Protein AF-A0A3B5B7M9-F1 (afdb_monomer_lite)

Organism: NCBI:txid144197

Sequence (132 aa):
ACSRCGAALWTRGNMVQNVILVFFRRRLSQRPAVEELESRNILKQRNDQTEQEERREIKQRLNRKLNQRPTVDELRDRKILIRFSDYVEVAKAQDYDRRADKPWTRLSAADKVNDHCSPSHPCWVSIVLCPM

Foldseek 3Di:
DDPPDPPPPVVVVVVVVVVVVVVVVVCVVPPDDPVVCVVVVVDPPDDPVVVVVVVVVVVVVVVVCVVVPDDPVVCVVVCVCVDPCVVDVPDPPPPDDPPPDDPVVPDDPVNVVPPPDDPPDDPPPPPDDDDD

pLDDT: mean 73.03, std 17.8, range [34.72, 97.25]

Radius of gyration: 31.27 Å; chains: 1; bounding box: 59×29×100 Å

Structure (mmCIF, N/CA/C/O backbone):
data_AF-A0A3B5B7M9-F1
#
_entry.id   AF-A0A3B5B7M9-F1
#
loop_
_atom_site.group_PDB
_atom_site.id
_atom_site.type_symbol
_atom_site.label_atom_id
_atom_site.label_alt_id
_atom_site.label_comp_id
_atom_site.label_asym_id
_atom_site.label_entity_id
_atom_site.label_seq_id
_atom_site.pdbx_PDB_ins_code
_atom_site.Cartn_x
_atom_site.Cartn_y
_atom_site.Cartn_z
_atom_site.occupancy
_atom_site.B_iso_or_equiv
_atom_site.auth_seq_id
_atom_site.auth_comp_id
_atom_site.auth_asym_id
_atom_site.auth_atom_id
_atom_site.pdbx_PDB_model_num
ATOM 1 N N . ALA A 1 1 ? -8.284 -5.655 73.963 1.00 39.62 1 ALA A N 1
ATOM 2 C CA . ALA A 1 1 ? -8.227 -6.035 72.537 1.00 39.62 1 ALA A CA 1
ATOM 3 C C . ALA A 1 1 ? -8.791 -4.883 71.712 1.00 39.62 1 ALA A C 1
ATOM 5 O O . ALA A 1 1 ? -9.827 -4.347 72.074 1.00 39.62 1 ALA A O 1
ATOM 6 N N . CYS A 1 2 ? -8.048 -4.413 70.711 1.00 41.56 2 CYS A N 1
ATOM 7 C CA . CYS A 1 2 ? -8.289 -3.144 70.019 1.00 41.56 2 CYS A CA 1
ATOM 8 C C . CYS A 1 2 ? -9.495 -3.224 69.062 1.00 41.56 2 CYS A C 1
ATOM 10 O O . CYS A 1 2 ? -9.458 -3.964 68.084 1.00 41.56 2 CYS A O 1
ATOM 12 N N . SER A 1 3 ? -10.538 -2.426 69.303 1.00 54.47 3 SER A N 1
ATOM 13 C CA . SER A 1 3 ? -11.788 -2.358 68.520 1.00 54.47 3 SER A CA 1
ATOM 14 C C . SER A 1 3 ? -11.667 -1.561 67.209 1.00 54.47 3 SER A C 1
ATOM 16 O O . SER A 1 3 ? -12.631 -0.936 66.772 1.00 54.47 3 SER A O 1
ATOM 18 N N . ARG A 1 4 ? -10.476 -1.499 66.595 1.00 55.69 4 ARG A N 1
ATOM 19 C CA . ARG A 1 4 ? -10.176 -0.537 65.512 1.00 55.69 4 ARG A CA 1
ATOM 20 C C . ARG A 1 4 ? -9.774 -1.151 64.170 1.00 55.69 4 ARG A C 1
ATOM 22 O O . ARG A 1 4 ? -9.463 -0.414 63.242 1.00 55.69 4 ARG A O 1
ATOM 29 N N . CYS A 1 5 ? -9.820 -2.473 64.024 1.00 51.53 5 CYS A N 1
ATOM 30 C CA . CYS A 1 5 ? -9.361 -3.164 62.810 1.00 51.53 5 CYS A CA 1
ATOM 31 C C . CYS A 1 5 ? -10.464 -3.458 61.767 1.00 51.53 5 CYS A C 1
ATOM 33 O O . CYS A 1 5 ? -10.137 -3.851 60.651 1.00 51.53 5 CYS A O 1
ATOM 35 N N . GLY A 1 6 ? -11.751 -3.243 62.072 1.00 49.72 6 GLY A N 1
ATOM 36 C CA . GLY A 1 6 ? -12.864 -3.632 61.184 1.00 49.72 6 GLY A CA 1
ATOM 37 C C . GLY A 1 6 ? -13.169 -2.684 60.012 1.00 49.72 6 GLY A C 1
ATOM 38 O O . GLY A 1 6 ? -13.716 -3.115 59.002 1.00 49.72 6 GLY A O 1
ATOM 39 N N . ALA A 1 7 ? -12.796 -1.403 60.101 1.00 52.91 7 ALA A N 1
ATOM 40 C CA . ALA A 1 7 ? -13.174 -0.397 59.097 1.00 52.91 7 ALA A CA 1
ATOM 41 C C . ALA A 1 7 ? -12.268 -0.376 57.846 1.00 52.91 7 ALA A C 1
ATOM 43 O O . ALA A 1 7 ? -12.644 0.172 56.813 1.00 52.91 7 ALA A O 1
ATOM 44 N N . ALA A 1 8 ? -11.074 -0.975 57.911 1.00 50.66 8 ALA A N 1
ATOM 45 C CA . ALA A 1 8 ? -10.061 -0.852 56.858 1.00 50.66 8 ALA A CA 1
ATOM 46 C C . ALA A 1 8 ? -10.191 -1.877 55.710 1.00 50.66 8 ALA A C 1
ATOM 48 O O . ALA A 1 8 ? -9.522 -1.725 54.687 1.00 50.66 8 ALA A O 1
ATOM 49 N N . LEU A 1 9 ? -11.023 -2.920 55.855 1.00 49.47 9 LEU A N 1
ATOM 50 C CA . LEU A 1 9 ? -11.211 -3.941 54.811 1.00 49.47 9 LEU A CA 1
ATOM 51 C C . LEU A 1 9 ? -12.333 -3.611 53.812 1.00 49.47 9 LEU A C 1
ATOM 53 O O . LEU A 1 9 ? -12.249 -4.029 52.660 1.00 49.47 9 LEU A O 1
ATOM 57 N N . TRP A 1 10 ? -13.335 -2.814 54.196 1.00 48.88 10 TRP A N 1
ATOM 58 C CA . TRP A 1 10 ? -14.434 -2.408 53.301 1.00 48.88 10 TRP A CA 1
ATOM 59 C C . TRP A 1 10 ? -14.043 -1.320 52.288 1.00 48.88 10 TRP A C 1
ATOM 61 O O . TRP A 1 10 ? -14.682 -1.168 51.247 1.00 48.88 10 TRP A O 1
ATOM 71 N N . THR A 1 11 ? -12.973 -0.572 52.551 1.00 54.34 11 THR A N 1
ATOM 72 C CA . THR A 1 11 ? -12.514 0.524 51.684 1.00 54.34 11 THR A CA 1
ATOM 73 C C . THR A 1 11 ? -11.705 0.036 50.477 1.00 54.34 11 THR A C 1
ATOM 75 O O . THR A 1 11 ? -11.761 0.658 49.416 1.00 54.34 11 THR A O 1
ATOM 78 N N . ARG A 1 12 ? -11.000 -1.103 50.581 1.00 53.16 12 ARG A N 1
ATOM 79 C CA . ARG A 1 12 ? -10.159 -1.637 49.487 1.00 53.16 12 ARG A CA 1
ATOM 80 C C . ARG A 1 12 ? -10.963 -2.226 48.327 1.00 53.16 12 ARG A C 1
ATOM 82 O O . ARG A 1 12 ? -10.601 -1.988 47.180 1.00 53.16 12 ARG A O 1
ATOM 89 N N . GLY A 1 13 ? -12.055 -2.945 48.605 1.00 57.91 13 GLY A N 1
ATOM 90 C CA . GLY A 1 13 ? -12.945 -3.471 47.557 1.00 57.91 13 GLY A CA 1
ATOM 91 C C . GLY A 1 13 ? -13.601 -2.350 46.742 1.00 57.91 13 GLY A C 1
ATOM 92 O O . GLY A 1 13 ? -13.603 -2.388 45.513 1.00 57.91 13 GLY A O 1
ATOM 93 N N . ASN A 1 14 ? -14.022 -1.290 47.439 1.00 62.41 14 ASN A N 1
ATOM 94 C CA . ASN A 1 14 ? -14.634 -0.097 46.856 1.00 62.41 14 ASN A CA 1
ATOM 95 C C . ASN A 1 14 ? -13.682 0.666 45.917 1.00 62.41 14 ASN A C 1
ATOM 97 O O . ASN A 1 14 ? -14.107 1.164 44.880 1.00 62.41 14 ASN A O 1
ATOM 101 N N . MET A 1 15 ? -12.386 0.739 46.242 1.00 62.62 15 MET A N 1
ATOM 102 C CA . MET A 1 15 ? -11.406 1.476 45.434 1.00 62.62 15 MET A CA 1
ATOM 103 C C . MET A 1 15 ? -11.162 0.822 44.064 1.00 62.62 15 MET A C 1
ATOM 105 O O . MET A 1 15 ? -11.111 1.526 43.058 1.00 62.62 15 MET A O 1
ATOM 109 N N . VAL A 1 16 ? -11.068 -0.512 43.995 1.00 71.94 16 VAL A N 1
ATOM 110 C CA . VAL A 1 16 ? -10.838 -1.241 42.729 1.00 71.94 16 VAL A CA 1
ATOM 111 C C . VAL A 1 16 ? -12.049 -1.127 41.798 1.00 71.94 16 VAL A C 1
ATOM 113 O O . VAL A 1 16 ? -11.894 -0.848 40.609 1.00 71.94 16 VAL A O 1
ATOM 116 N N . GLN A 1 17 ? -13.261 -1.263 42.342 1.00 70.12 17 GLN A N 1
ATOM 117 C CA . GLN A 1 17 ? -14.506 -1.067 41.591 1.00 70.12 17 GLN A CA 1
ATOM 118 C C . GLN A 1 17 ? -14.627 0.368 41.062 1.00 70.12 17 GLN A C 1
ATOM 120 O O . GLN A 1 17 ? -15.031 0.567 39.916 1.00 70.12 17 GLN A O 1
ATOM 125 N N . ASN A 1 18 ? -14.201 1.361 41.847 1.00 76.56 18 ASN A N 1
ATOM 126 C CA . ASN A 1 18 ? -14.195 2.765 41.439 1.00 76.56 18 ASN A CA 1
ATOM 127 C C . ASN A 1 18 ? -13.181 3.040 40.313 1.00 76.56 18 ASN A C 1
ATOM 129 O O . ASN A 1 18 ? -13.514 3.705 39.338 1.00 76.56 18 ASN A O 1
ATOM 133 N N . VAL A 1 19 ? -11.974 2.465 40.376 1.00 83.81 19 VAL A N 1
ATOM 134 C CA . VAL A 1 19 ? -10.960 2.599 39.308 1.00 83.81 19 VAL A CA 1
ATOM 135 C C . VAL A 1 19 ? -11.458 2.006 37.987 1.00 83.81 19 VAL A C 1
ATOM 137 O O . VAL A 1 19 ? -11.324 2.640 36.938 1.00 83.81 19 VAL A O 1
ATOM 140 N N . ILE A 1 20 ? -12.084 0.827 38.033 1.00 88.31 20 ILE A N 1
ATOM 141 C CA . ILE A 1 20 ? -12.677 0.181 36.854 1.00 88.31 20 ILE A CA 1
ATOM 142 C C . ILE A 1 20 ? -13.816 1.041 36.282 1.00 88.31 20 ILE A C 1
ATOM 144 O O . ILE A 1 20 ? -13.849 1.301 35.078 1.00 88.31 20 ILE A O 1
ATOM 148 N N . LEU A 1 21 ? -14.711 1.551 37.133 1.00 89.19 21 LEU A N 1
ATOM 149 C CA . LEU A 1 21 ? -15.794 2.458 36.735 1.00 89.19 21 LEU A CA 1
ATOM 150 C C . LEU A 1 21 ? -15.275 3.742 36.080 1.00 89.19 21 LEU A C 1
ATOM 152 O O . LEU A 1 21 ? -15.772 4.146 35.028 1.00 89.19 21 LEU A O 1
ATOM 156 N N . VAL A 1 22 ? -14.256 4.375 36.665 1.00 90.50 22 VAL A N 1
ATOM 157 C CA . VAL A 1 22 ? -13.638 5.594 36.124 1.00 90.50 22 VAL A CA 1
ATOM 158 C C . VAL A 1 22 ? -12.977 5.319 34.772 1.00 90.50 22 VAL A C 1
ATOM 160 O O . VAL A 1 22 ? -13.105 6.131 33.851 1.00 90.50 22 VAL A O 1
ATOM 163 N N . PHE A 1 23 ? -12.319 4.168 34.615 1.00 90.31 23 PHE A N 1
ATOM 164 C CA . PHE A 1 23 ? -11.735 3.746 33.344 1.00 90.31 23 PHE A CA 1
ATOM 165 C C . PHE A 1 23 ? -12.801 3.557 32.257 1.00 90.31 23 PHE A C 1
ATOM 167 O O . PHE A 1 23 ? -12.689 4.148 31.179 1.00 90.31 23 PHE A O 1
ATOM 174 N N . PHE A 1 24 ? -13.867 2.802 32.546 1.00 91.44 24 PHE A N 1
ATOM 175 C CA . PHE A 1 24 ? -14.966 2.604 31.599 1.00 91.44 24 PHE A CA 1
ATOM 176 C C . PHE A 1 24 ? -15.664 3.917 31.248 1.00 91.44 24 PHE A C 1
ATOM 178 O O . PHE A 1 24 ? -15.931 4.167 30.076 1.00 91.44 24 PHE A O 1
ATOM 185 N N . ARG A 1 25 ? -15.883 4.805 32.223 1.00 92.94 25 ARG A N 1
ATOM 186 C CA . ARG A 1 25 ? -16.493 6.120 31.985 1.00 92.94 25 ARG A CA 1
ATOM 187 C C . ARG A 1 25 ? -15.668 6.970 31.013 1.00 92.94 25 ARG A C 1
ATOM 189 O O . ARG A 1 25 ? -16.238 7.566 30.103 1.00 92.94 25 ARG A O 1
ATOM 196 N N . ARG A 1 26 ? -14.334 6.973 31.148 1.00 93.19 26 ARG A N 1
ATOM 197 C CA . ARG A 1 26 ? -13.423 7.650 30.203 1.00 93.19 26 ARG A CA 1
ATOM 198 C C . ARG A 1 26 ? -13.444 7.004 28.814 1.00 93.19 26 ARG A C 1
ATOM 200 O O . ARG A 1 26 ? -13.521 7.717 27.815 1.00 93.19 26 ARG A O 1
ATOM 207 N N . ARG A 1 27 ? -13.423 5.669 28.734 1.00 94.50 27 ARG A N 1
ATOM 208 C CA . ARG A 1 27 ? -13.485 4.929 27.459 1.00 94.50 27 ARG A CA 1
ATOM 209 C C . ARG A 1 27 ? -14.791 5.172 26.706 1.00 94.50 27 ARG A C 1
ATOM 211 O O . ARG A 1 27 ? -14.755 5.370 25.498 1.00 94.50 27 ARG A O 1
ATOM 218 N N . LEU A 1 28 ? -15.921 5.198 27.411 1.00 92.81 28 LEU A N 1
ATOM 219 C CA . LEU A 1 28 ? -17.232 5.454 26.814 1.00 92.81 28 LEU A CA 1
ATOM 220 C C . LEU A 1 28 ? -17.365 6.898 26.317 1.00 92.81 28 LEU A C 1
ATOM 222 O O . LEU A 1 28 ? -17.923 7.102 25.246 1.00 92.81 28 LEU A O 1
ATOM 226 N N . SER A 1 29 ? -16.802 7.883 27.032 1.00 93.12 29 SER A N 1
ATOM 227 C CA . SER A 1 29 ? -16.802 9.281 26.564 1.00 93.12 29 SER A CA 1
ATOM 228 C C . SER A 1 29 ? -15.951 9.518 25.316 1.00 93.12 29 SER A C 1
ATOM 230 O O . SER A 1 29 ? -16.204 10.457 24.575 1.00 93.12 29 SER A O 1
ATOM 232 N N . GLN A 1 30 ? -14.940 8.678 25.089 1.00 93.38 30 GLN A N 1
ATOM 233 C CA . GLN A 1 30 ? -14.024 8.774 23.950 1.00 93.38 30 GLN A CA 1
ATOM 234 C C . GLN A 1 30 ? -14.348 7.737 22.870 1.00 93.38 30 GLN A C 1
ATOM 236 O O . GLN A 1 30 ? -13.489 7.409 22.054 1.00 93.38 30 GLN A O 1
ATOM 241 N N . ARG A 1 31 ? -15.549 7.149 22.895 1.00 93.19 31 ARG A N 1
ATOM 242 C CA . ARG A 1 31 ? -15.922 6.098 21.953 1.00 93.19 31 ARG A CA 1
ATOM 243 C C . ARG A 1 31 ? -16.053 6.701 20.542 1.00 93.19 31 ARG A C 1
ATOM 245 O O . ARG A 1 31 ? -16.937 7.534 20.353 1.00 93.19 31 ARG A O 1
ATOM 252 N N . PRO A 1 32 ? -15.216 6.295 19.568 1.00 92.44 32 PRO A N 1
ATOM 253 C CA . PRO A 1 32 ? -15.302 6.795 18.198 1.00 92.44 32 PRO A CA 1
ATOM 254 C C . PRO A 1 32 ? -16.591 6.332 17.511 1.00 92.44 32 PRO A C 1
ATOM 256 O O . PRO A 1 32 ? -17.181 5.311 17.889 1.00 92.44 32 PRO A O 1
ATOM 259 N N . ALA A 1 33 ? -17.018 7.086 16.497 1.00 92.19 33 ALA A N 1
ATOM 260 C CA . ALA A 1 33 ? -18.189 6.751 15.694 1.00 92.19 33 ALA A CA 1
ATOM 261 C C . ALA A 1 33 ? -17.930 5.517 14.813 1.00 92.19 33 ALA A C 1
ATOM 263 O O . ALA A 1 33 ? -16.791 5.202 14.465 1.00 92.19 33 ALA A O 1
ATOM 264 N N . VAL A 1 34 ? -19.004 4.822 14.432 1.00 89.44 34 VAL A N 1
ATOM 265 C CA . VAL A 1 34 ? -18.928 3.614 13.592 1.00 89.44 34 VAL A CA 1
ATOM 266 C C . VAL A 1 34 ? -18.290 3.929 12.233 1.00 89.44 34 VAL A C 1
ATOM 268 O O . VAL A 1 34 ? -17.353 3.245 11.834 1.00 89.44 34 VAL A O 1
ATOM 271 N N . GLU A 1 35 ? -18.691 5.031 11.598 1.00 87.69 35 GLU A N 1
ATOM 272 C CA . GLU A 1 35 ? -18.149 5.490 10.306 1.00 87.69 35 GLU A CA 1
ATOM 273 C C . GLU A 1 35 ? -16.638 5.796 10.359 1.00 87.69 35 GLU A C 1
ATOM 275 O O . GLU A 1 35 ? -15.889 5.555 9.408 1.00 87.69 35 GLU A O 1
ATOM 280 N N . GLU A 1 36 ? -16.149 6.297 11.498 1.00 89.06 36 GLU A N 1
ATOM 281 C CA . GLU A 1 36 ? -14.724 6.576 11.705 1.00 89.06 36 GLU A CA 1
ATOM 282 C C . GLU A 1 36 ? -13.913 5.275 11.805 1.00 89.06 36 GLU A C 1
ATOM 284 O O . GLU A 1 36 ? -12.809 5.174 11.263 1.00 89.06 36 GLU A O 1
ATOM 289 N N . LEU A 1 37 ? -14.467 4.256 12.469 1.00 90.25 37 LEU A N 1
ATOM 290 C CA . LEU A 1 37 ? -13.853 2.930 12.557 1.00 90.25 37 LEU A CA 1
ATOM 291 C C . LEU A 1 37 ? -13.805 2.236 11.191 1.00 90.25 37 LEU A C 1
ATOM 293 O O . LEU A 1 37 ? -12.822 1.554 10.895 1.00 90.25 37 LEU A O 1
ATOM 297 N N . GLU A 1 38 ? -14.819 2.434 10.354 1.00 87.06 38 GLU A N 1
ATOM 298 C CA . GLU A 1 38 ? -14.864 1.920 8.980 1.00 87.06 38 GLU A CA 1
ATOM 299 C C . GLU A 1 38 ? -13.842 2.615 8.079 1.00 87.06 38 GLU A C 1
ATOM 301 O O . GLU A 1 38 ? -13.091 1.952 7.361 1.00 87.06 38 GLU A O 1
ATOM 306 N N . SER A 1 39 ? -13.728 3.941 8.195 1.00 87.25 39 SER A N 1
ATOM 307 C CA . SER A 1 39 ? -12.724 4.740 7.479 1.00 87.25 39 SER A CA 1
ATOM 308 C C . SER A 1 39 ? -11.294 4.324 7.834 1.00 87.25 39 SER A C 1
ATOM 310 O O . SER A 1 39 ? -10.404 4.323 6.985 1.00 87.25 39 SER A O 1
ATOM 312 N N . ARG A 1 40 ? -11.067 3.923 9.091 1.00 89.94 40 ARG A N 1
ATOM 313 C CA . ARG A 1 40 ? -9.786 3.377 9.569 1.00 89.94 40 ARG A CA 1
ATOM 314 C C . ARG A 1 40 ? -9.601 1.886 9.278 1.00 89.94 40 ARG A C 1
ATOM 316 O O . ARG A 1 40 ? -8.599 1.318 9.701 1.00 89.94 40 ARG A O 1
ATOM 323 N N . ASN A 1 41 ? -10.541 1.254 8.575 1.00 85.62 41 ASN A N 1
ATOM 324 C CA . ASN A 1 41 ? -10.540 -0.176 8.260 1.00 85.62 41 ASN A CA 1
ATOM 325 C C . ASN A 1 41 ? -10.519 -1.098 9.500 1.00 85.62 41 ASN A C 1
ATOM 327 O O . ASN A 1 41 ? -10.110 -2.252 9.413 1.00 85.62 41 ASN A O 1
ATOM 331 N N . ILE A 1 42 ? -10.950 -0.593 10.661 1.00 88.44 42 ILE A N 1
ATOM 332 C CA . ILE A 1 42 ? -11.047 -1.362 11.913 1.00 88.44 42 ILE A CA 1
ATOM 333 C C . ILE A 1 42 ? -12.350 -2.163 11.929 1.00 88.44 42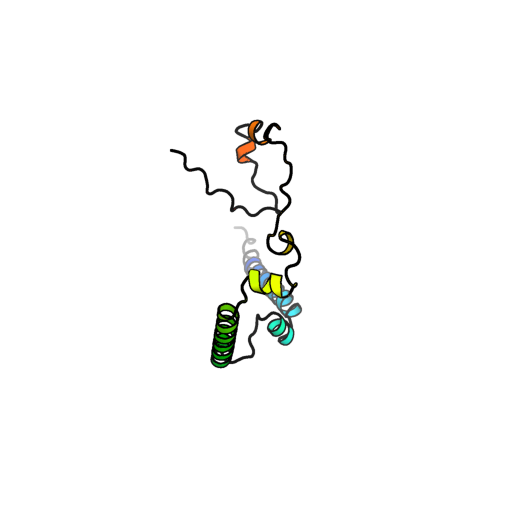 ILE A C 1
ATOM 335 O O . ILE A 1 42 ? -12.366 -3.315 12.357 1.00 88.44 42 ILE A O 1
ATOM 339 N N . LEU A 1 43 ? -13.436 -1.557 11.445 1.00 85.81 43 LEU A N 1
ATOM 340 C CA . LEU A 1 43 ? -14.699 -2.241 11.203 1.00 85.81 43 LEU A CA 1
ATOM 341 C C . LEU A 1 43 ? -14.867 -2.450 9.696 1.00 85.81 43 LEU A C 1
ATOM 343 O O . LEU A 1 43 ? -14.724 -1.507 8.921 1.00 85.81 43 LEU A O 1
ATOM 347 N N . LYS A 1 44 ? -15.165 -3.679 9.270 1.00 81.44 44 LYS A N 1
ATOM 348 C CA . LYS A 1 44 ? -15.469 -3.975 7.866 1.00 81.44 44 LYS A CA 1
ATOM 349 C C . LYS A 1 44 ? -16.977 -4.076 7.673 1.00 81.44 44 LYS A C 1
ATOM 351 O O . LYS A 1 44 ? -17.633 -4.849 8.358 1.00 81.44 44 LYS A O 1
ATOM 356 N N . GLN A 1 45 ? -17.510 -3.308 6.724 1.00 70.38 45 GLN A N 1
ATOM 357 C CA . GLN A 1 45 ? -18.930 -3.341 6.345 1.00 70.38 45 GLN A CA 1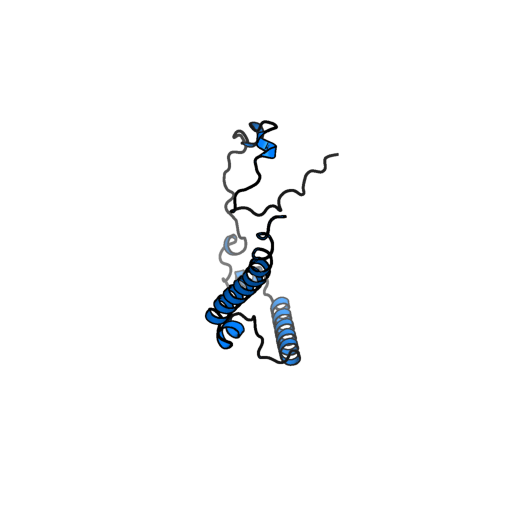
ATOM 358 C C . GLN A 1 45 ? -19.292 -4.510 5.413 1.00 70.38 45 GLN A C 1
ATOM 360 O O . GLN A 1 45 ? -20.465 -4.841 5.262 1.00 70.38 45 GLN A O 1
ATOM 365 N N . ARG A 1 46 ? -18.305 -5.086 4.713 1.00 69.44 46 ARG A N 1
ATOM 366 C CA . ARG A 1 46 ? -18.515 -6.018 3.594 1.00 69.44 46 ARG A CA 1
ATOM 367 C C . ARG A 1 46 ? -18.496 -7.481 4.046 1.00 69.44 46 ARG A C 1
ATOM 369 O O . ARG A 1 46 ? -17.720 -7.846 4.920 1.00 69.44 46 ARG A O 1
ATOM 376 N N . ASN A 1 47 ? -19.301 -8.311 3.377 1.00 76.75 47 ASN A N 1
ATOM 377 C CA . ASN A 1 47 ? -19.241 -9.772 3.471 1.00 76.75 47 ASN A CA 1
ATOM 378 C C . ASN A 1 47 ? -17.848 -10.288 3.071 1.00 76.75 47 ASN A C 1
ATOM 380 O O . ASN A 1 47 ? -17.331 -9.910 2.015 1.00 76.75 47 ASN A O 1
ATOM 384 N N . ASP A 1 48 ? -17.295 -11.217 3.857 1.00 77.06 48 ASP A N 1
ATOM 385 C CA . ASP A 1 48 ? -15.963 -11.808 3.632 1.00 77.06 48 ASP A CA 1
ATOM 386 C C . ASP A 1 48 ? -15.798 -12.390 2.216 1.00 77.06 48 ASP A C 1
ATOM 388 O O . ASP A 1 48 ? -14.727 -12.318 1.611 1.00 77.06 48 ASP A O 1
ATOM 392 N N . GLN A 1 49 ? -16.880 -12.931 1.649 1.00 81.69 49 GLN A N 1
ATOM 393 C CA . GLN A 1 49 ? -16.871 -13.539 0.320 1.00 81.69 49 GLN A CA 1
ATOM 394 C C . GLN A 1 49 ? -16.682 -12.514 -0.809 1.00 81.69 49 GLN A C 1
ATOM 396 O O . GLN A 1 49 ? -15.913 -12.765 -1.738 1.00 81.69 49 GLN A O 1
ATOM 401 N N . THR A 1 50 ? -17.319 -11.343 -0.709 1.00 83.44 50 THR A N 1
ATOM 402 C CA . THR A 1 50 ? -17.148 -10.250 -1.677 1.00 83.44 50 THR A CA 1
ATOM 403 C C . THR A 1 50 ? -15.733 -9.682 -1.603 1.00 83.44 50 THR A C 1
ATOM 405 O O . THR A 1 50 ? -15.109 -9.462 -2.635 1.00 83.44 50 THR A O 1
ATOM 408 N N . GLU A 1 51 ? -15.171 -9.521 -0.399 1.00 85.00 51 GLU A N 1
ATOM 409 C CA . GLU A 1 51 ? -13.782 -9.068 -0.244 1.00 85.00 51 GLU A CA 1
ATOM 410 C C . GLU A 1 51 ? -12.791 -10.071 -0.852 1.00 85.00 51 GLU A C 1
ATOM 412 O O . GLU A 1 51 ? -11.803 -9.689 -1.486 1.00 85.00 51 GLU A O 1
ATOM 417 N N . GLN A 1 52 ? -13.047 -11.370 -0.688 1.00 86.81 52 GLN A N 1
ATOM 418 C CA . GLN A 1 52 ? -12.202 -12.403 -1.273 1.00 86.81 52 GLN A CA 1
ATOM 419 C C . GLN A 1 52 ? -12.278 -12.410 -2.805 1.00 86.81 52 GLN A C 1
ATOM 421 O O . GLN A 1 52 ? -11.266 -12.645 -3.468 1.00 86.81 52 GLN A O 1
ATOM 426 N N . GLU A 1 53 ? -13.444 -12.140 -3.386 1.00 90.69 53 GLU A N 1
ATOM 427 C CA . GLU A 1 53 ? -13.607 -11.949 -4.826 1.00 90.69 53 GLU A CA 1
ATOM 428 C C . GLU A 1 53 ? -12.881 -10.699 -5.330 1.00 90.69 53 GLU A C 1
ATOM 430 O O . GLU A 1 53 ? -12.015 -10.831 -6.196 1.00 90.69 53 GLU A O 1
ATOM 435 N N . GLU A 1 54 ? -13.092 -9.541 -4.701 1.00 88.81 54 GLU A N 1
ATOM 436 C CA . GLU A 1 54 ? -12.381 -8.294 -5.020 1.00 88.81 54 GLU A CA 1
ATOM 437 C C . GLU A 1 54 ? -10.852 -8.492 -4.929 1.00 88.81 54 GLU A C 1
ATOM 439 O O . GLU A 1 54 ? -10.098 -8.111 -5.830 1.00 88.81 54 GLU A O 1
ATOM 444 N N . ARG A 1 55 ? -10.359 -9.181 -3.888 1.00 92.00 55 ARG A N 1
ATOM 445 C CA . ARG A 1 55 ? -8.934 -9.537 -3.756 1.00 92.00 55 ARG A CA 1
ATOM 446 C C . ARG A 1 55 ? -8.443 -10.428 -4.892 1.00 92.00 55 ARG A C 1
ATOM 448 O O . ARG A 1 55 ? -7.319 -10.235 -5.366 1.00 92.00 55 ARG A O 1
ATOM 455 N N . ARG A 1 56 ? -9.233 -11.423 -5.308 1.00 94.62 56 ARG A N 1
ATOM 456 C CA . ARG A 1 56 ? -8.880 -12.316 -6.424 1.00 94.62 56 ARG A CA 1
ATOM 457 C C . ARG A 1 56 ? -8.811 -11.538 -7.733 1.00 94.62 56 ARG A C 1
ATOM 459 O O . ARG A 1 56 ? -7.826 -11.686 -8.454 1.00 94.62 56 ARG A O 1
ATOM 466 N N . GLU A 1 57 ? -9.777 -10.670 -8.000 1.00 95.06 57 GLU A N 1
ATOM 467 C CA . GLU A 1 57 ? -9.800 -9.821 -9.193 1.00 95.06 57 GLU A CA 1
ATOM 468 C C . GLU A 1 57 ? -8.618 -8.850 -9.232 1.00 95.06 57 GLU A C 1
ATOM 470 O O . GLU A 1 57 ? -7.920 -8.757 -10.246 1.00 95.06 57 GLU A O 1
ATOM 475 N N . ILE A 1 58 ? -8.322 -8.176 -8.115 1.00 95.81 58 ILE A N 1
ATOM 476 C CA . ILE A 1 58 ? -7.161 -7.283 -8.002 1.00 95.81 58 ILE A CA 1
ATOM 477 C C . ILE A 1 58 ? -5.870 -8.062 -8.260 1.00 95.81 58 ILE A C 1
ATOM 479 O O . ILE A 1 58 ? -5.020 -7.607 -9.029 1.00 95.81 58 ILE A O 1
ATOM 483 N N . LYS A 1 59 ? -5.730 -9.256 -7.671 1.00 96.75 59 LYS A N 1
ATOM 484 C CA . LYS A 1 59 ? -4.556 -10.115 -7.867 1.00 96.75 59 LYS A CA 1
ATOM 485 C C . LYS A 1 59 ? -4.400 -10.536 -9.329 1.00 96.75 59 LYS A C 1
ATOM 487 O O . LYS A 1 59 ? -3.297 -10.454 -9.866 1.00 96.75 59 LYS A O 1
ATOM 492 N N . GLN A 1 60 ? -5.483 -10.946 -9.985 1.00 97.06 60 GLN A N 1
ATOM 493 C CA . GLN A 1 60 ? -5.466 -11.319 -11.401 1.00 97.06 60 GLN A CA 1
ATOM 494 C C . GLN A 1 60 ? -5.122 -10.124 -12.298 1.00 97.06 60 GLN A C 1
ATOM 496 O O . GLN A 1 60 ? -4.253 -10.225 -13.168 1.00 97.06 60 GLN A O 1
ATOM 501 N N . ARG A 1 61 ? -5.740 -8.961 -12.055 1.00 96.81 61 ARG A N 1
ATOM 502 C CA . ARG A 1 61 ? -5.466 -7.723 -12.796 1.00 96.81 61 ARG A CA 1
ATOM 503 C C . ARG A 1 61 ? -4.012 -7.286 -12.643 1.00 96.81 61 ARG A C 1
ATOM 505 O O . ARG A 1 61 ? -3.393 -6.888 -13.631 1.00 96.81 61 ARG A O 1
ATOM 512 N N . LEU A 1 62 ? -3.470 -7.357 -11.428 1.00 97.25 62 LEU A N 1
ATOM 513 C CA . LEU A 1 62 ? -2.070 -7.054 -11.151 1.00 97.25 62 LEU A CA 1
ATOM 514 C C . LEU A 1 62 ? -1.143 -8.023 -11.887 1.00 97.25 62 LEU A C 1
ATOM 516 O O . LEU A 1 62 ? -0.220 -7.573 -12.556 1.00 97.25 62 LEU A O 1
ATOM 520 N N . ASN A 1 63 ? -1.412 -9.328 -11.818 1.00 96.38 63 ASN A N 1
ATOM 521 C CA . ASN A 1 63 ? -0.592 -10.336 -12.487 1.00 96.38 63 ASN A CA 1
ATOM 522 C C . ASN A 1 63 ? -0.534 -10.098 -14.005 1.00 96.38 63 ASN A C 1
ATOM 524 O O . ASN A 1 63 ? 0.550 -10.058 -14.579 1.00 96.38 63 ASN A O 1
ATOM 528 N N . ARG A 1 64 ? -1.676 -9.796 -14.639 1.00 96.50 64 ARG A N 1
ATOM 529 C CA . ARG A 1 64 ? -1.717 -9.423 -16.061 1.00 96.50 64 ARG A CA 1
ATOM 530 C C . ARG A 1 64 ? -0.858 -8.192 -16.369 1.00 96.50 64 ARG A C 1
ATOM 532 O O . ARG A 1 64 ? -0.129 -8.202 -17.354 1.00 96.50 64 ARG A O 1
ATOM 539 N N . LYS A 1 65 ? -0.922 -7.149 -15.530 1.00 95.50 65 LYS A N 1
ATOM 540 C CA . LYS A 1 65 ? -0.102 -5.934 -15.693 1.00 95.50 65 LYS A CA 1
ATOM 541 C C . LYS A 1 65 ? 1.394 -6.201 -15.522 1.00 95.50 65 LYS A C 1
ATOM 543 O O . LYS A 1 65 ? 2.188 -5.616 -16.246 1.00 95.50 65 LYS A O 1
ATOM 548 N N . LEU A 1 66 ? 1.773 -7.062 -14.580 1.00 93.94 66 LEU A N 1
ATOM 549 C CA . LEU A 1 66 ? 3.171 -7.431 -14.355 1.00 93.94 66 LEU A CA 1
ATOM 550 C C . LEU A 1 66 ? 3.728 -8.273 -15.508 1.00 93.94 66 LEU A C 1
ATOM 552 O O . LEU A 1 66 ? 4.866 -8.055 -15.908 1.00 93.94 66 LEU A O 1
ATOM 556 N N . ASN A 1 67 ? 2.924 -9.174 -16.078 1.00 94.19 67 ASN A N 1
ATOM 557 C CA . ASN A 1 67 ? 3.338 -9.982 -17.231 1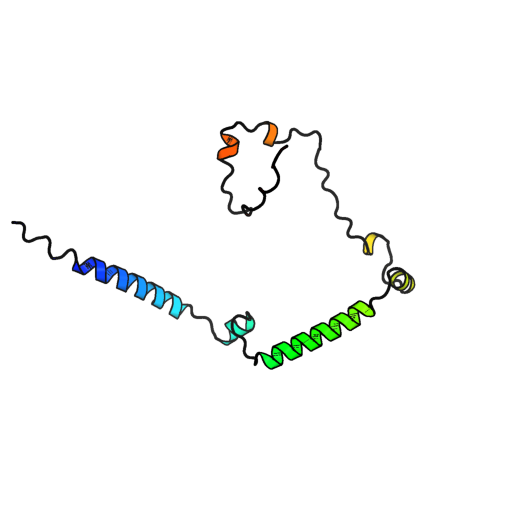.00 94.19 67 ASN A CA 1
ATOM 558 C C . ASN A 1 67 ? 3.486 -9.146 -18.509 1.00 94.19 67 ASN A C 1
ATOM 560 O O . ASN A 1 67 ? 4.302 -9.467 -19.361 1.00 94.19 67 ASN A O 1
ATOM 564 N N . GLN A 1 68 ? 2.708 -8.072 -18.646 1.00 92.56 68 GLN A N 1
ATOM 565 C CA . GLN A 1 68 ? 2.782 -7.130 -19.771 1.00 92.56 68 GLN A CA 1
ATOM 566 C C . GLN A 1 68 ? 3.676 -5.922 -19.455 1.00 92.56 68 GLN A C 1
ATOM 568 O O . GLN A 1 68 ? 3.492 -4.839 -20.014 1.00 92.56 68 GLN A O 1
ATOM 573 N N . ARG A 1 69 ? 4.605 -6.068 -18.506 1.00 92.25 69 ARG A N 1
ATOM 574 C CA . ARG A 1 69 ? 5.499 -4.983 -18.115 1.00 92.25 69 ARG A CA 1
ATOM 575 C C . ARG A 1 69 ? 6.494 -4.713 -19.256 1.00 92.25 69 ARG A C 1
ATOM 577 O O . ARG A 1 69 ? 7.213 -5.638 -19.626 1.00 92.25 69 ARG A O 1
ATOM 584 N N . PRO A 1 70 ? 6.556 -3.478 -19.789 1.00 91.50 70 PRO A N 1
ATOM 585 C CA . PRO A 1 70 ? 7.478 -3.141 -20.868 1.00 91.50 70 PRO A CA 1
ATOM 586 C C . PRO A 1 70 ? 8.927 -3.253 -20.400 1.00 91.50 70 PRO A C 1
ATOM 588 O O . PRO A 1 70 ? 9.235 -3.047 -19.218 1.00 91.50 70 PRO A O 1
ATOM 591 N N . THR A 1 71 ? 9.813 -3.569 -21.337 1.00 89.38 71 THR A N 1
ATOM 592 C CA . THR A 1 71 ? 11.251 -3.647 -21.072 1.00 89.38 71 THR A CA 1
ATOM 593 C C . THR A 1 71 ? 11.870 -2.252 -20.946 1.00 89.38 71 THR A C 1
ATOM 595 O O . THR A 1 71 ? 11.281 -1.237 -21.322 1.00 89.38 71 THR A O 1
ATOM 598 N N . VAL A 1 72 ? 13.077 -2.181 -20.383 1.00 86.25 72 VAL A N 1
ATOM 599 C CA . VAL A 1 72 ? 13.804 -0.910 -20.224 1.00 86.25 72 VAL A CA 1
ATOM 600 C C . VAL A 1 72 ? 14.120 -0.283 -21.582 1.00 86.25 72 VAL A C 1
ATOM 602 O O . VAL A 1 72 ? 14.012 0.934 -21.729 1.00 86.25 72 VAL A O 1
ATOM 605 N N . ASP A 1 73 ? 14.461 -1.105 -22.574 1.00 84.88 73 ASP A N 1
ATOM 606 C CA . ASP A 1 73 ? 14.789 -0.637 -23.920 1.00 84.88 73 ASP A CA 1
ATOM 607 C C . ASP A 1 73 ? 13.553 -0.056 -24.625 1.00 84.88 73 ASP A C 1
ATOM 609 O O . ASP A 1 73 ? 13.612 1.058 -25.138 1.00 84.88 73 ASP A O 1
ATOM 613 N N . GLU A 1 74 ? 12.382 -0.691 -24.496 1.00 88.69 74 GLU A N 1
ATOM 614 C CA . GLU A 1 74 ? 11.115 -0.141 -25.011 1.00 88.69 74 GLU A CA 1
ATOM 615 C C . GLU A 1 74 ? 10.752 1.221 -24.394 1.00 88.69 74 GLU A C 1
ATOM 617 O O . GLU A 1 74 ? 10.175 2.092 -25.052 1.00 88.69 74 GLU A O 1
ATOM 622 N N . LEU A 1 75 ? 11.070 1.428 -23.114 1.0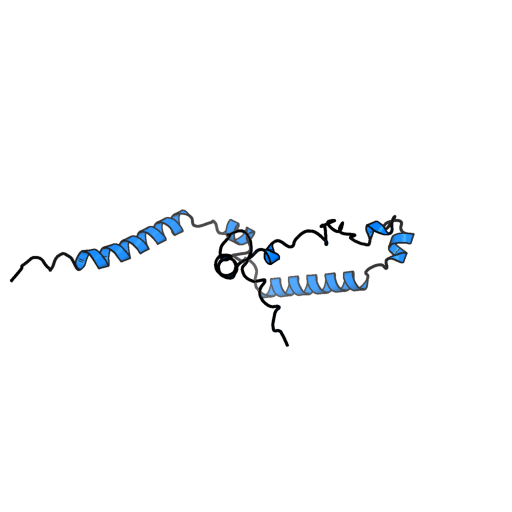0 90.69 75 LEU A N 1
ATOM 623 C CA . LEU A 1 75 ? 10.842 2.703 -22.432 1.00 90.69 75 LEU A CA 1
ATOM 624 C C . LEU A 1 75 ? 11.815 3.798 -22.899 1.00 90.69 75 LEU A C 1
ATOM 626 O O . LEU A 1 75 ? 11.436 4.974 -22.913 1.00 90.69 75 LEU A O 1
ATOM 630 N N . ARG A 1 76 ? 13.041 3.433 -23.297 1.00 85.12 76 ARG A N 1
ATOM 631 C CA . ARG A 1 76 ? 14.015 4.351 -23.915 1.00 85.12 76 ARG A CA 1
ATOM 632 C C . ARG A 1 76 ? 13.584 4.743 -25.325 1.00 85.12 76 ARG A C 1
ATOM 634 O O . ARG A 1 76 ? 13.590 5.932 -25.640 1.00 85.12 76 ARG A O 1
ATOM 641 N N . ASP A 1 77 ? 13.105 3.785 -26.116 1.00 87.94 77 ASP A N 1
ATOM 642 C CA . ASP A 1 77 ? 12.587 4.028 -27.470 1.00 87.94 77 ASP A CA 1
ATOM 643 C C . ASP A 1 77 ? 11.376 4.970 -27.455 1.00 87.94 77 ASP A C 1
ATOM 645 O O . ASP A 1 77 ? 11.243 5.864 -28.293 1.00 87.94 77 ASP A O 1
ATOM 649 N N . ARG A 1 78 ? 10.520 4.839 -26.434 1.00 90.94 78 ARG A N 1
ATOM 650 C CA . ARG A 1 78 ? 9.384 5.744 -26.191 1.00 90.94 78 ARG A CA 1
ATOM 651 C C . ARG A 1 78 ? 9.772 7.072 -25.533 1.00 90.94 78 ARG A C 1
ATOM 653 O O . ARG A 1 78 ? 8.885 7.877 -25.256 1.00 90.94 78 ARG A O 1
ATOM 660 N N . LYS A 1 79 ? 11.064 7.315 -25.279 1.00 86.00 79 LYS A N 1
ATOM 661 C CA . LYS A 1 79 ? 11.606 8.510 -24.600 1.00 86.00 79 LYS A CA 1
ATOM 662 C C . LYS A 1 79 ? 10.995 8.768 -23.216 1.00 86.00 79 LYS A C 1
ATOM 664 O O . LYS A 1 79 ? 10.940 9.907 -22.762 1.00 86.00 79 LYS A O 1
ATOM 669 N N . ILE A 1 80 ? 10.543 7.708 -22.549 1.00 86.81 80 ILE A N 1
ATOM 670 C CA . ILE A 1 80 ? 10.036 7.756 -21.172 1.00 86.81 80 ILE A CA 1
ATOM 671 C C . ILE A 1 80 ? 11.217 7.700 -20.194 1.00 86.81 80 ILE A C 1
ATOM 673 O O . ILE A 1 80 ? 11.243 8.440 -19.216 1.00 86.81 80 ILE A O 1
ATOM 677 N N . LEU A 1 81 ? 12.216 6.860 -20.483 1.00 83.00 81 LEU A N 1
ATOM 678 C CA . LEU A 1 81 ? 13.503 6.832 -19.782 1.00 83.00 81 LEU A CA 1
ATOM 679 C C . LEU A 1 81 ? 14.534 7.628 -20.590 1.00 83.00 81 LEU A C 1
ATOM 681 O O . LEU A 1 81 ? 15.066 7.124 -21.578 1.00 83.00 81 LEU A O 1
ATOM 685 N N . ILE A 1 82 ? 14.791 8.876 -20.188 1.00 80.38 82 ILE A N 1
ATOM 686 C CA . ILE A 1 82 ? 15.644 9.818 -20.936 1.00 80.38 82 ILE A CA 1
ATOM 687 C C . ILE A 1 82 ? 17.117 9.670 -20.536 1.00 80.38 82 ILE A C 1
ATOM 689 O O . ILE A 1 82 ? 18.000 9.752 -21.391 1.00 80.38 82 ILE A O 1
ATOM 693 N N . ARG A 1 83 ? 17.410 9.432 -19.250 1.00 78.31 83 ARG A N 1
ATOM 694 C CA . ARG A 1 83 ? 18.773 9.190 -18.756 1.00 78.31 83 ARG A CA 1
ATOM 695 C C . ARG A 1 83 ? 18.884 7.876 -17.993 1.00 78.31 83 ARG A C 1
ATOM 697 O O . ARG A 1 83 ? 17.931 7.378 -17.407 1.00 78.31 83 ARG A O 1
ATOM 704 N N . PHE A 1 84 ? 20.105 7.339 -17.950 1.00 67.25 84 PHE A N 1
ATOM 705 C CA . PHE A 1 84 ? 20.439 6.150 -17.157 1.00 67.25 84 PHE A CA 1
ATOM 706 C C . PHE A 1 84 ? 20.159 6.342 -15.654 1.00 67.25 84 PHE A C 1
ATOM 708 O O . PHE A 1 84 ? 19.729 5.405 -14.987 1.00 67.25 84 PHE A O 1
ATOM 715 N N . SER A 1 85 ? 20.331 7.568 -15.145 1.00 73.00 85 SER A N 1
ATOM 716 C CA . SER A 1 85 ? 20.028 7.951 -13.760 1.00 73.00 85 SER A CA 1
ATOM 717 C C . SER A 1 85 ? 18.553 7.817 -13.381 1.00 73.00 85 SER A C 1
ATOM 719 O O . SER A 1 85 ? 18.254 7.659 -12.207 1.00 73.00 85 SER A O 1
ATOM 721 N N . ASP A 1 86 ? 17.633 7.866 -14.346 1.00 73.00 86 ASP A N 1
ATOM 722 C CA . ASP A 1 86 ? 16.187 7.857 -14.076 1.00 73.00 86 ASP A CA 1
ATOM 723 C C . ASP A 1 86 ? 15.671 6.437 -13.770 1.00 73.00 86 ASP A C 1
ATOM 725 O O . ASP A 1 86 ? 14.561 6.262 -13.275 1.00 73.00 86 ASP A O 1
ATOM 729 N N . TYR A 1 87 ? 16.482 5.416 -14.071 1.00 69.94 87 TYR A N 1
ATOM 730 C CA . TYR A 1 87 ? 16.173 4.002 -13.840 1.00 69.94 87 TYR A CA 1
ATOM 731 C C . TYR A 1 87 ? 16.884 3.417 -12.612 1.00 69.94 87 TYR A C 1
ATOM 733 O O . TYR A 1 87 ? 16.439 2.415 -12.056 1.00 69.94 87 TYR A O 1
ATOM 741 N N . VAL A 1 88 ? 17.999 4.019 -12.193 1.00 75.06 88 VAL A N 1
ATOM 742 C CA . VAL A 1 88 ? 18.811 3.537 -11.074 1.00 75.06 88 VAL A CA 1
ATOM 743 C C . VAL A 1 88 ? 18.746 4.574 -9.965 1.00 75.06 88 VAL A C 1
ATOM 745 O O . VAL A 1 88 ? 19.309 5.658 -10.099 1.00 75.06 88 VAL A O 1
ATOM 748 N N . GLU A 1 89 ? 18.083 4.236 -8.859 1.00 65.81 89 GLU A N 1
ATOM 749 C CA . GLU A 1 89 ? 18.112 5.045 -7.641 1.00 65.81 89 GLU A CA 1
ATOM 750 C C . GLU A 1 89 ? 19.537 5.039 -7.064 1.00 65.81 89 GLU A C 1
ATOM 752 O O . GLU A 1 89 ? 19.906 4.206 -6.236 1.00 65.81 89 GLU A O 1
ATOM 757 N N . VAL A 1 90 ? 20.381 5.958 -7.535 1.00 59.91 90 VAL A N 1
ATOM 758 C CA . VAL A 1 90 ? 21.702 6.194 -6.952 1.00 59.91 90 VAL A CA 1
ATOM 759 C C . VAL A 1 90 ? 21.493 6.996 -5.673 1.00 59.91 90 VAL A C 1
ATOM 761 O O . VAL A 1 90 ? 21.455 8.228 -5.684 1.00 59.91 90 VAL A O 1
ATOM 764 N N . ALA A 1 91 ? 21.338 6.299 -4.549 1.00 60.09 91 ALA A N 1
ATOM 765 C CA . ALA A 1 91 ? 21.462 6.938 -3.249 1.00 60.09 91 ALA A CA 1
ATOM 766 C C . ALA A 1 91 ? 22.871 7.543 -3.145 1.00 60.09 91 ALA A C 1
ATOM 768 O O . ALA A 1 91 ? 23.870 6.851 -3.355 1.00 60.09 91 ALA A O 1
ATOM 769 N N . LYS A 1 92 ? 22.967 8.843 -2.838 1.00 61.69 92 LYS A N 1
ATOM 770 C CA . LYS A 1 92 ? 24.260 9.466 -2.534 1.00 61.69 92 LYS A CA 1
ATOM 771 C C . LYS A 1 92 ? 24.825 8.763 -1.304 1.00 61.69 92 LYS A C 1
ATOM 773 O O . LYS A 1 92 ? 24.208 8.806 -0.240 1.00 61.69 92 LYS A O 1
ATOM 778 N N . ALA A 1 93 ? 25.969 8.104 -1.454 1.00 58.88 93 ALA A N 1
ATOM 779 C CA . ALA A 1 93 ? 26.705 7.614 -0.302 1.00 58.88 93 ALA A CA 1
ATOM 780 C C . ALA A 1 93 ? 27.049 8.821 0.582 1.00 58.88 93 ALA A C 1
ATOM 782 O O . ALA A 1 93 ? 27.509 9.843 0.076 1.00 58.88 93 ALA A O 1
ATOM 783 N N . GLN A 1 94 ? 26.781 8.728 1.886 1.00 65.50 94 GLN A N 1
ATOM 784 C CA . GLN A 1 94 ? 27.343 9.700 2.815 1.00 65.50 94 GLN A CA 1
ATOM 785 C C . GLN A 1 94 ? 28.859 9.507 2.821 1.00 65.50 94 GLN A C 1
ATOM 787 O O . GLN A 1 94 ? 29.339 8.401 3.079 1.00 65.50 94 GLN A O 1
ATOM 792 N N . ASP A 1 95 ? 29.600 10.577 2.548 1.00 63.66 95 ASP A N 1
ATOM 793 C CA . ASP A 1 95 ? 31.051 10.610 2.703 1.00 63.66 95 ASP A CA 1
ATOM 794 C C . ASP A 1 95 ? 31.382 10.655 4.200 1.00 63.66 95 ASP A C 1
ATOM 796 O O . ASP A 1 95 ? 31.662 11.707 4.771 1.00 63.66 95 ASP A O 1
ATOM 800 N N . TYR A 1 96 ? 31.277 9.510 4.878 1.00 67.44 96 TYR A N 1
ATOM 801 C CA . TYR A 1 96 ? 31.769 9.377 6.244 1.00 67.44 96 TYR A CA 1
ATOM 802 C C . TYR A 1 96 ? 33.270 9.074 6.215 1.00 67.44 96 TYR A C 1
ATOM 804 O O . TYR A 1 96 ? 33.744 8.213 5.466 1.00 67.44 96 TYR A O 1
ATOM 812 N N . ASP A 1 97 ? 34.029 9.789 7.044 1.00 69.00 97 ASP A N 1
ATOM 813 C CA . ASP A 1 97 ? 35.469 9.600 7.165 1.00 69.00 97 ASP A CA 1
ATOM 814 C C . ASP A 1 97 ? 35.773 8.219 7.770 1.00 69.00 97 ASP A C 1
ATOM 816 O O . ASP A 1 97 ? 35.579 7.965 8.959 1.00 69.00 97 ASP A O 1
ATOM 820 N N . ARG A 1 98 ? 36.249 7.292 6.931 1.00 69.44 98 ARG A N 1
ATOM 821 C CA . ARG A 1 98 ? 36.592 5.915 7.327 1.00 69.44 98 ARG A CA 1
ATOM 822 C C . ARG A 1 98 ? 37.841 5.832 8.210 1.00 69.44 98 ARG A C 1
ATOM 824 O O . ARG A 1 98 ? 38.103 4.764 8.766 1.00 69.44 98 ARG A O 1
ATOM 831 N N . ARG A 1 99 ? 38.623 6.914 8.294 1.00 67.62 99 ARG A N 1
ATOM 832 C CA . ARG A 1 99 ? 39.815 7.036 9.145 1.00 67.62 99 ARG A CA 1
ATOM 833 C C . ARG A 1 99 ? 39.525 7.719 10.478 1.00 67.62 99 ARG A C 1
ATOM 835 O O . ARG A 1 99 ? 40.399 7.691 11.341 1.00 67.62 99 ARG A O 1
ATOM 842 N N . ALA A 1 100 ? 38.342 8.304 10.655 1.00 65.75 100 ALA A N 1
ATOM 843 C CA . ALA A 1 100 ? 37.962 8.895 11.926 1.00 65.75 100 ALA A CA 1
ATOM 844 C C . ALA A 1 100 ? 37.921 7.826 13.027 1.00 65.75 100 ALA A C 1
ATOM 846 O O . ALA A 1 100 ? 37.495 6.687 12.799 1.00 65.75 100 ALA A O 1
ATOM 847 N N . ASP A 1 101 ? 38.364 8.206 14.229 1.00 65.38 101 ASP A N 1
ATOM 848 C CA . ASP A 1 101 ? 38.268 7.351 15.404 1.00 65.38 101 ASP A CA 1
ATOM 849 C C . ASP A 1 101 ? 36.822 6.937 15.605 1.00 65.38 101 ASP A C 1
ATOM 851 O O . ASP A 1 101 ? 35.928 7.744 15.873 1.00 65.38 101 ASP A O 1
ATOM 855 N N . LYS A 1 102 ? 36.607 5.637 15.496 1.00 69.69 102 LYS A N 1
ATOM 856 C CA . LYS A 1 102 ? 35.298 5.058 15.671 1.00 69.69 102 LYS A CA 1
ATOM 857 C C . LYS A 1 102 ? 34.893 5.269 17.131 1.00 69.69 102 LYS A C 1
ATOM 859 O O . LYS A 1 102 ? 35.651 4.850 18.011 1.00 69.69 102 LYS A O 1
ATOM 864 N N . PRO A 1 103 ? 33.738 5.885 17.424 1.00 64.50 103 PRO A N 1
ATOM 865 C CA . PRO A 1 103 ? 33.380 6.273 18.789 1.00 64.50 103 PRO A CA 1
ATOM 866 C C . PRO A 1 103 ? 33.351 5.080 19.757 1.00 64.50 103 PRO A C 1
ATOM 868 O O . PRO A 1 103 ? 33.690 5.227 20.927 1.00 64.50 103 PRO A O 1
ATOM 871 N N . TRP A 1 104 ? 33.084 3.869 19.254 1.00 62.97 104 TRP A N 1
ATOM 872 C CA . TRP A 1 104 ? 33.114 2.638 20.047 1.00 62.97 104 TRP A CA 1
ATOM 873 C C . TRP A 1 104 ? 34.511 2.186 20.495 1.00 62.97 104 TRP A C 1
ATOM 875 O O . TRP A 1 104 ? 34.627 1.363 21.399 1.00 62.97 104 TRP A O 1
ATOM 885 N N . THR A 1 105 ? 35.578 2.719 19.896 1.00 69.06 105 THR A N 1
ATOM 886 C CA . THR A 1 105 ? 36.969 2.422 20.290 1.00 69.06 105 THR A CA 1
ATOM 887 C C . THR A 1 105 ? 37.333 3.081 21.622 1.00 69.06 105 THR A C 1
ATOM 889 O O . THR A 1 105 ? 38.311 2.687 22.248 1.00 69.06 105 THR A O 1
ATOM 892 N N . ARG A 1 106 ? 36.542 4.064 22.078 1.00 67.81 106 ARG A N 1
ATOM 893 C CA . ARG A 1 106 ? 36.738 4.759 23.359 1.00 67.81 106 ARG A CA 1
ATOM 894 C C . ARG A 1 106 ? 35.858 4.232 24.498 1.00 67.81 106 ARG A C 1
ATOM 896 O O . ARG A 1 106 ? 35.960 4.748 25.604 1.00 67.81 106 ARG A O 1
ATOM 903 N N . LEU A 1 107 ? 35.010 3.230 24.255 1.00 66.38 107 LEU A N 1
ATOM 904 C CA . LEU A 1 107 ? 34.073 2.727 25.264 1.00 66.38 107 LEU A CA 1
ATOM 905 C C . LEU A 1 107 ? 34.769 1.775 26.245 1.00 66.38 107 LEU A C 1
ATOM 907 O O . LEU A 1 107 ? 35.314 0.737 25.852 1.00 66.38 107 LEU A O 1
ATOM 911 N N . SER A 1 108 ? 34.698 2.107 27.534 1.00 67.31 108 SER A N 1
ATOM 912 C CA . SER A 1 108 ? 35.079 1.214 28.626 1.00 67.31 108 SER A CA 1
ATOM 913 C C . SER A 1 108 ? 34.020 0.119 28.827 1.00 67.31 108 SER A C 1
ATOM 915 O O . SER A 1 108 ? 32.907 0.192 28.302 1.00 67.31 108 SER A O 1
ATOM 917 N N . ALA A 1 109 ? 34.339 -0.933 29.587 1.00 63.22 109 ALA A N 1
ATOM 918 C CA . ALA A 1 109 ? 33.384 -2.012 29.865 1.00 63.22 109 ALA A CA 1
ATOM 919 C C . ALA A 1 109 ? 32.098 -1.525 30.569 1.00 63.22 109 ALA A C 1
ATOM 921 O O . ALA A 1 109 ? 31.055 -2.147 30.399 1.00 63.22 109 ALA A O 1
ATOM 922 N N . ALA A 1 110 ? 32.156 -0.409 31.305 1.00 61.25 110 ALA A N 1
ATOM 923 C CA . ALA A 1 110 ? 30.996 0.198 31.955 1.00 61.25 110 ALA A CA 1
ATOM 924 C C . ALA A 1 110 ? 30.075 0.926 30.960 1.00 61.25 110 ALA A C 1
ATOM 926 O O . ALA A 1 110 ? 28.855 0.886 31.108 1.00 61.25 110 ALA A O 1
ATOM 927 N N . ASP A 1 111 ? 30.644 1.527 29.912 1.00 65.19 111 ASP A N 1
ATOM 928 C CA . ASP A 1 111 ? 29.871 2.252 28.899 1.00 65.19 111 ASP A CA 1
ATOM 929 C C . ASP A 1 111 ? 29.037 1.287 28.041 1.00 65.19 111 ASP A C 1
ATOM 931 O O . ASP A 1 111 ? 27.896 1.577 27.697 1.00 65.19 111 ASP A O 1
ATOM 935 N N . LYS A 1 112 ? 29.550 0.069 27.803 1.00 59.47 112 LYS A N 1
ATOM 936 C CA . LYS A 1 112 ? 28.849 -0.992 27.050 1.00 59.47 112 LYS A CA 1
ATOM 937 C C . LYS A 1 112 ? 27.572 -1.510 27.723 1.00 59.47 112 LYS A C 1
ATOM 939 O O . LYS A 1 112 ? 26.759 -2.135 27.051 1.00 59.47 112 LYS A O 1
ATOM 944 N N . VAL A 1 113 ? 27.407 -1.297 29.029 1.00 54.28 113 VAL A N 1
ATOM 945 C CA . VAL A 1 113 ? 26.254 -1.787 29.812 1.00 54.28 113 VAL A CA 1
ATOM 946 C C . VAL A 1 113 ? 25.185 -0.698 29.985 1.00 54.28 113 VAL A C 1
ATOM 948 O O . VAL A 1 113 ? 24.029 -1.011 30.260 1.00 54.28 113 VAL A O 1
ATOM 951 N N . ASN A 1 114 ? 25.541 0.573 29.765 1.00 51.62 114 ASN A N 1
ATOM 952 C CA . ASN A 1 114 ? 24.642 1.716 29.945 1.00 51.62 114 ASN A CA 1
ATOM 953 C C . ASN A 1 114 ? 23.950 2.191 28.654 1.00 51.62 114 ASN A C 1
ATOM 955 O O . ASN A 1 114 ? 23.030 3.003 28.737 1.00 51.62 114 ASN A O 1
ATOM 959 N N . ASP A 1 115 ? 24.301 1.659 27.478 1.00 48.69 115 ASP A N 1
ATOM 960 C CA . ASP A 1 115 ? 23.677 2.013 26.188 1.00 48.69 115 ASP A CA 1
ATOM 961 C C . ASP A 1 115 ? 22.297 1.355 25.963 1.00 48.69 115 ASP A C 1
ATOM 963 O O . ASP A 1 115 ? 21.918 0.952 24.860 1.00 48.69 115 ASP A O 1
ATOM 967 N N . HIS A 1 116 ? 21.494 1.253 27.020 1.00 47.12 116 HIS A N 1
ATOM 968 C CA . HIS A 1 116 ? 20.083 0.893 26.948 1.00 47.12 116 HIS A CA 1
ATOM 969 C C . HIS A 1 116 ? 19.259 2.011 27.583 1.00 47.12 116 HIS A C 1
ATOM 971 O O . HIS A 1 116 ? 18.995 1.990 28.781 1.00 47.12 116 HIS A O 1
ATOM 977 N N . CYS A 1 117 ? 18.865 2.990 26.763 1.00 41.22 117 CYS A N 1
ATOM 978 C CA . CYS A 1 117 ? 17.479 3.448 26.582 1.00 41.22 117 CYS A CA 1
ATOM 979 C C . CYS A 1 117 ? 17.476 4.885 26.027 1.00 41.22 117 CYS A C 1
ATOM 981 O O . CYS A 1 117 ? 17.517 5.861 26.771 1.00 41.22 117 CYS A O 1
ATOM 983 N N . SER A 1 118 ? 17.396 5.024 24.701 1.00 40.47 118 SER A N 1
ATOM 984 C CA . SER A 1 118 ? 16.865 6.239 24.074 1.00 40.47 118 SER A CA 1
ATOM 985 C C . SER A 1 118 ? 15.584 5.871 23.319 1.00 40.47 118 SER A C 1
ATOM 987 O O . SER A 1 118 ? 15.627 4.938 22.516 1.00 40.47 118 SER A O 1
ATOM 989 N N . PRO A 1 119 ? 14.450 6.574 23.521 1.00 45.97 119 PRO A N 1
ATOM 990 C CA . PRO A 1 119 ? 13.147 6.204 22.945 1.00 45.97 119 PRO A CA 1
ATOM 991 C C . PRO A 1 119 ? 13.042 6.288 21.414 1.00 45.97 119 PRO A C 1
ATOM 993 O O . PRO A 1 119 ? 11.961 6.086 20.868 1.00 45.97 119 PRO A O 1
ATOM 996 N N . SER A 1 120 ? 14.119 6.635 20.709 1.00 47.88 120 SER A N 1
ATOM 997 C CA . SER A 1 120 ? 14.099 6.920 19.274 1.00 47.88 120 SER A CA 1
ATOM 998 C C . SER A 1 120 ? 14.618 5.786 18.384 1.00 47.88 120 SER A C 1
ATOM 1000 O O . SER A 1 120 ? 14.523 5.925 17.169 1.00 47.88 120 SER A O 1
ATOM 1002 N N . HIS A 1 121 ? 15.150 4.681 18.928 1.00 42.97 121 HIS A N 1
ATOM 1003 C CA . HIS A 1 121 ? 15.709 3.580 18.124 1.00 42.97 121 HIS A CA 1
ATOM 1004 C C . HIS A 1 121 ? 15.247 2.197 18.643 1.00 42.97 121 HIS A C 1
ATOM 1006 O O . HIS A 1 121 ? 15.429 1.904 19.824 1.00 42.97 121 HIS A O 1
ATOM 1012 N N . PRO A 1 122 ? 14.635 1.333 17.805 1.00 42.16 122 PRO A N 1
ATOM 1013 C CA . PRO A 1 122 ? 14.098 0.040 18.236 1.00 42.16 122 PRO A CA 1
ATOM 1014 C C . PRO A 1 122 ? 15.205 -0.976 18.576 1.00 42.16 122 PRO A C 1
ATOM 1016 O O . PRO A 1 122 ? 16.135 -1.182 17.799 1.00 42.16 122 PRO A O 1
ATOM 1019 N N . CYS A 1 123 ? 15.055 -1.657 19.719 1.00 48.88 123 CYS A N 1
ATOM 1020 C CA . CYS A 1 123 ? 15.984 -2.616 20.353 1.00 48.88 123 CYS A CA 1
ATOM 1021 C C . CYS A 1 123 ? 16.331 -3.906 19.566 1.00 48.88 123 CYS A C 1
ATOM 1023 O O . CYS A 1 123 ? 16.705 -4.899 20.181 1.00 48.88 123 CYS A O 1
ATOM 1025 N N . TRP A 1 124 ? 16.204 -3.955 18.238 1.00 41.84 124 TRP A N 1
ATOM 1026 C CA . TRP A 1 124 ? 16.362 -5.207 17.477 1.00 41.84 124 TRP A CA 1
ATOM 1027 C C . TRP A 1 124 ? 17.668 -5.336 16.687 1.00 41.84 124 TRP A C 1
ATOM 1029 O O . TRP A 1 124 ? 17.919 -6.391 16.108 1.00 41.84 124 TRP A O 1
ATOM 1039 N N . VAL A 1 125 ? 18.553 -4.334 16.688 1.00 49.88 125 VAL A N 1
ATOM 1040 C CA . VAL A 1 125 ? 19.87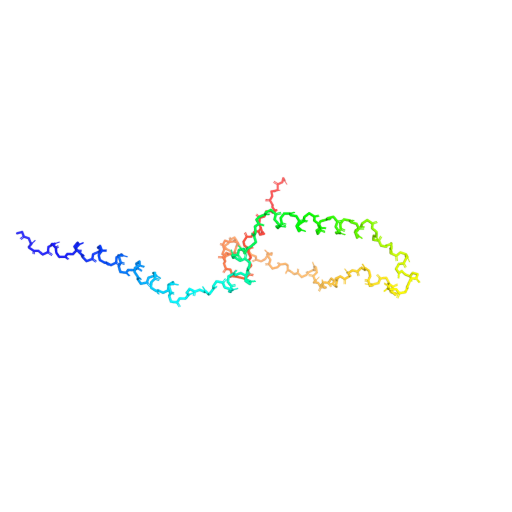0 -4.477 16.037 1.00 49.88 125 VAL A CA 1
ATOM 1041 C C . VAL A 1 125 ? 20.896 -5.007 17.034 1.00 49.88 125 VAL A C 1
ATOM 1043 O O . VAL A 1 125 ? 21.795 -4.302 17.479 1.00 49.88 125 VAL A O 1
ATOM 1046 N N . SER A 1 126 ? 20.738 -6.270 17.418 1.00 54.50 126 SER A N 1
ATOM 1047 C CA . SER A 1 126 ? 21.779 -7.066 18.082 1.00 54.50 126 SER A CA 1
ATOM 1048 C C . SER A 1 126 ? 21.553 -8.552 17.809 1.00 54.50 126 SER A C 1
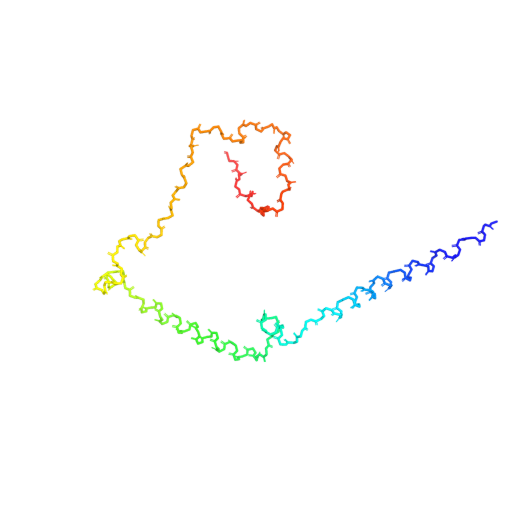ATOM 1050 O O . SER A 1 126 ? 21.384 -9.356 18.715 1.00 54.50 126 SER A O 1
ATOM 1052 N N . ILE A 1 127 ? 21.546 -8.925 16.527 1.00 52.78 127 ILE A N 1
ATOM 1053 C CA . ILE A 1 127 ? 21.845 -10.297 16.100 1.00 52.78 127 ILE A CA 1
ATOM 1054 C C . ILE A 1 127 ? 22.804 -10.212 14.918 1.00 52.78 127 ILE A C 1
ATOM 1056 O O . ILE A 1 127 ? 22.418 -10.503 13.800 1.00 52.78 127 ILE A O 1
ATOM 1060 N N . VAL A 1 128 ? 24.043 -9.781 15.148 1.00 50.66 128 VAL A N 1
ATOM 1061 C CA . VAL A 1 128 ? 25.204 -10.385 14.481 1.00 50.66 128 VAL A CA 1
ATOM 1062 C C . VAL A 1 128 ? 26.409 -10.144 15.383 1.00 50.66 128 VAL A C 1
ATOM 1064 O O . VAL A 1 128 ? 26.993 -9.071 15.342 1.00 50.66 128 VAL A O 1
ATOM 1067 N N . LEU A 1 129 ? 26.742 -11.122 16.226 1.00 44.69 129 LEU A N 1
ATOM 1068 C CA . LEU A 1 129 ? 28.119 -11.468 16.597 1.00 44.69 129 LEU A CA 1
ATOM 1069 C C . LEU A 1 129 ? 28.082 -12.792 17.388 1.00 44.69 129 LEU A C 1
ATOM 1071 O O . LEU A 1 129 ? 28.076 -12.814 18.613 1.00 44.69 129 LEU A O 1
ATOM 1075 N N . CYS A 1 130 ? 28.019 -13.914 16.670 1.00 34.72 130 CYS A N 1
ATOM 1076 C CA . CYS A 1 130 ? 28.620 -15.158 17.151 1.00 34.72 130 CYS A CA 1
ATOM 1077 C C . CYS A 1 130 ? 30.006 -15.234 16.499 1.00 34.72 130 CYS A C 1
ATOM 1079 O O . CYS A 1 130 ? 30.061 -15.378 15.276 1.00 34.72 130 CYS A O 1
ATOM 1081 N N . PRO A 1 131 ? 31.106 -15.071 17.251 1.00 59.22 131 PRO A N 1
ATOM 1082 C CA . PRO A 1 131 ? 32.437 -15.344 16.737 1.00 59.22 131 PRO A CA 1
ATOM 1083 C C . PRO A 1 131 ? 32.706 -16.855 16.789 1.00 59.22 131 PRO A C 1
ATOM 1085 O O . PRO A 1 131 ? 32.423 -17.506 17.797 1.00 59.22 131 PRO A O 1
ATOM 1088 N N . MET A 1 132 ? 33.253 -17.388 15.696 1.00 41.06 132 MET A N 1
ATOM 1089 C CA . MET A 1 132 ? 34.260 -18.447 15.772 1.00 41.06 132 MET A CA 1
ATOM 1090 C C . MET A 1 132 ? 35.624 -17.776 15.913 1.00 41.06 132 MET A C 1
ATOM 1092 O O . MET A 1 132 ? 35.794 -16.703 15.285 1.00 41.06 132 MET A O 1
#

InterPro domains:
  IPR004018 RPEL repeat [PF02755] (25-45)
  IPR004018 RPEL repeat [PF02755] (61-81)
  IPR004018 RPEL repeat [PS51073] (60-85)
  IPR004018 RPEL repeat [SM00707] (22-47)
  IPR004018 RPEL repeat [SM00707] (60-85)

Secondary structure (DSSP, 8-state):
--TTSSTTSHHHHHHHHHHHHHHHHHHHHTPPPHHHHHHTTSS--S-HHHHHHHHHHHHHHHHHHHHTPPPHHHHHHTTS--SGGGTS--PPPP---TTSPPGGGG--TTHHHH----TTS-TT--------